Protein AF-A0A8H7TXA4-F1 (afdb_monomer)

pLDDT: mean 78.48, std 13.14, range [34.53, 91.31]

Sequence (111 aa):
MLNAMRLGQLSEDAAVKFRALSRPVIYEDGIEPTDLFPTRREVDNANASRLNRLPGPCHTYPATDTGGIDLAGMPLPTSKVEALLDRLIAPRTIALKVLYKHLVLLNARHA

Structure (mmCIF, N/CA/C/O backbone):
data_AF-A0A8H7TXA4-F1
#
_entry.id   AF-A0A8H7TXA4-F1
#
loop_
_atom_site.group_PDB
_atom_site.id
_atom_site.type_symbol
_atom_site.label_atom_id
_atom_site.label_alt_id
_atom_site.label_comp_id
_atom_site.label_asym_id
_atom_site.label_entity_id
_atom_site.label_seq_id
_atom_site.pdbx_PDB_ins_code
_atom_site.Cartn_x
_atom_site.Cartn_y
_atom_site.Cartn_z
_atom_site.occupancy
_atom_site.B_iso_or_equiv
_atom_site.auth_seq_id
_atom_site.auth_comp_id
_atom_site.auth_asym_id
_atom_site.auth_atom_id
_atom_site.pdbx_PDB_model_num
ATOM 1 N N . MET A 1 1 ? -8.693 18.722 16.541 1.00 77.50 1 MET A N 1
ATOM 2 C CA . MET A 1 1 ? -7.850 17.532 16.973 1.00 77.50 1 MET A CA 1
ATOM 3 C C . MET A 1 1 ? -6.731 17.266 15.960 1.00 77.50 1 MET A C 1
ATOM 5 O O . MET A 1 1 ? -5.585 17.048 16.359 1.00 77.50 1 MET A O 1
ATOM 9 N N . LEU A 1 2 ? -6.984 17.454 14.653 1.00 86.12 2 LEU A N 1
ATOM 10 C CA . LEU A 1 2 ? -5.973 17.129 13.618 1.00 86.12 2 LEU A CA 1
ATOM 11 C C . LEU A 1 2 ? -4.977 18.281 13.460 1.00 86.12 2 LEU A C 1
ATOM 13 O O . LEU A 1 2 ? -3.787 18.035 13.254 1.00 86.12 2 LEU A O 1
ATOM 17 N N . ASN A 1 3 ? -5.532 19.521 13.623 1.00 86.38 3 ASN A N 1
ATOM 18 C CA . ASN A 1 3 ? -4.593 20.662 13.557 1.00 86.38 3 ASN A CA 1
ATOM 19 C C . ASN A 1 3 ? -3.674 20.705 14.786 1.00 86.38 3 ASN A C 1
ATOM 21 O O . ASN A 1 3 ? -2.488 21.013 14.651 1.00 86.38 3 ASN A O 1
ATOM 25 N N . ALA A 1 4 ? -4.240 20.332 15.892 1.00 84.31 4 ALA A N 1
ATOM 26 C CA . ALA A 1 4 ? -3.424 20.272 17.126 1.00 84.31 4 ALA A CA 1
ATOM 27 C C . ALA A 1 4 ? -2.358 19.171 17.038 1.00 84.31 4 ALA A C 1
ATOM 29 O O . ALA A 1 4 ? -1.243 19.356 17.530 1.00 84.31 4 ALA A O 1
ATOM 30 N N . MET A 1 5 ? -2.629 18.025 16.453 1.00 85.50 5 MET A N 1
ATOM 31 C CA . MET A 1 5 ? -1.619 16.970 16.193 1.00 85.50 5 MET A CA 1
ATOM 32 C C . MET A 1 5 ? -0.547 17.458 15.217 1.00 85.50 5 MET A C 1
ATOM 34 O O . MET A 1 5 ? 0.634 17.161 15.409 1.00 85.50 5 MET A O 1
ATOM 38 N N . ARG A 1 6 ? -1.012 18.227 14.299 1.00 87.75 6 ARG A N 1
ATOM 39 C CA . ARG A 1 6 ? -0.017 18.740 13.328 1.00 87.75 6 ARG A CA 1
ATOM 40 C C . ARG A 1 6 ? 1.029 19.612 14.027 1.00 87.75 6 ARG A C 1
ATOM 42 O O . ARG A 1 6 ? 2.213 19.532 13.692 1.00 87.75 6 ARG A O 1
ATOM 49 N N . LEU A 1 7 ? 0.605 20.416 15.084 1.00 90.06 7 LEU A N 1
ATOM 50 C CA . LEU A 1 7 ? 1.504 21.391 15.743 1.00 90.06 7 LEU A C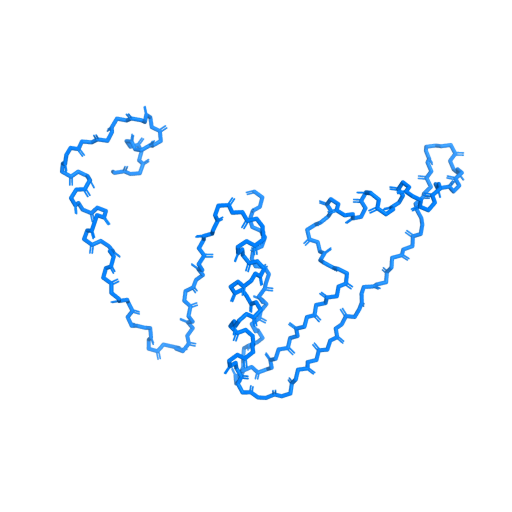A 1
ATOM 51 C C . LEU A 1 7 ? 2.132 20.771 16.990 1.00 90.06 7 LEU A C 1
ATOM 53 O O . LEU A 1 7 ? 2.920 21.427 17.674 1.00 90.06 7 LEU A O 1
ATOM 57 N N . GLY A 1 8 ? 1.763 19.451 17.248 1.00 86.94 8 GLY A N 1
ATOM 58 C CA . GLY A 1 8 ? 2.353 18.731 18.402 1.00 86.94 8 GLY A CA 1
ATOM 59 C C . GLY A 1 8 ? 1.700 19.142 19.723 1.00 86.94 8 GLY A C 1
ATOM 60 O O . GLY A 1 8 ? 2.316 18.981 20.779 1.00 86.94 8 GLY A O 1
ATOM 61 N N . GLN A 1 9 ? 0.591 19.797 19.692 1.00 89.00 9 GLN A N 1
ATOM 62 C CA . GLN A 1 9 ? -0.056 20.261 20.943 1.00 89.00 9 GLN A CA 1
ATOM 63 C C . GLN A 1 9 ? -1.315 19.435 21.225 1.00 89.00 9 GLN A C 1
ATOM 65 O O . GLN A 1 9 ? -2.435 19.944 21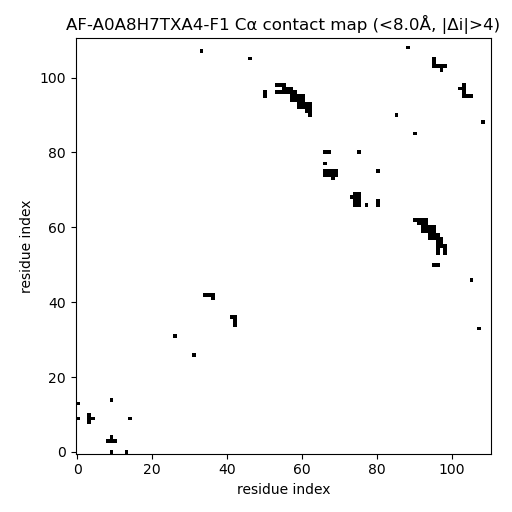.154 1.00 89.00 9 GLN A O 1
ATOM 70 N N . LEU A 1 10 ? -1.095 18.103 21.520 1.00 85.12 10 LEU A N 1
ATOM 71 C CA . LEU A 1 10 ? -2.300 17.264 21.716 1.00 85.12 10 LEU A CA 1
ATOM 72 C C . LEU A 1 10 ? -2.754 17.350 23.179 1.00 85.12 10 LEU A C 1
ATOM 74 O O . LEU A 1 10 ? -1.982 17.087 24.104 1.00 85.12 10 LEU A O 1
ATOM 78 N N . SER A 1 11 ? -4.037 17.867 23.313 1.00 88.12 11 SER A N 1
ATOM 79 C CA . SER A 1 11 ? -4.582 17.965 24.688 1.00 88.12 11 SER A CA 1
ATOM 80 C C . SER A 1 11 ? -5.079 16.598 25.182 1.00 88.12 11 SER A C 1
ATOM 82 O O . SER A 1 11 ? -5.174 15.639 24.414 1.00 88.12 11 SER A O 1
ATOM 84 N N . GLU A 1 12 ? -5.213 16.401 26.486 1.00 89.19 12 GLU A N 1
ATOM 85 C CA . GLU A 1 12 ? -5.726 15.141 27.072 1.00 89.19 12 GLU A CA 1
ATOM 86 C C . GLU A 1 12 ? -7.121 14.800 26.525 1.00 89.19 12 GLU A C 1
ATOM 88 O O . GLU A 1 12 ? -7.420 13.626 26.298 1.00 89.19 12 GLU A O 1
ATOM 93 N N . ASP A 1 13 ? -7.963 15.772 26.261 1.00 88.56 13 ASP A N 1
ATOM 94 C CA . ASP A 1 13 ? -9.308 15.533 25.676 1.00 88.56 13 ASP A CA 1
ATOM 95 C C . ASP A 1 13 ? -9.202 14.946 24.264 1.00 88.56 13 ASP A C 1
ATOM 97 O O . ASP A 1 13 ? -9.967 14.043 23.919 1.00 88.56 13 ASP A O 1
ATOM 101 N N . ALA A 1 14 ? -8.286 15.502 23.474 1.00 86.12 14 ALA A N 1
ATOM 102 C CA . ALA A 1 14 ? -8.083 14.978 22.104 1.00 86.12 14 ALA A CA 1
ATOM 103 C C . ALA A 1 14 ? -7.532 13.544 22.137 1.00 86.12 14 ALA A C 1
ATOM 105 O O . ALA A 1 14 ? -7.936 12.712 21.321 1.00 86.12 14 ALA A O 1
ATOM 106 N N . ALA A 1 15 ? -6.655 13.219 23.156 1.00 87.25 15 ALA A N 1
ATOM 107 C CA . ALA A 1 15 ? -6.143 11.833 23.281 1.00 87.25 15 ALA A CA 1
ATOM 108 C C . ALA A 1 15 ? -7.280 10.856 23.600 1.00 87.25 15 ALA A C 1
ATOM 110 O O . ALA A 1 15 ? -7.309 9.752 23.052 1.00 87.25 15 ALA A O 1
ATOM 111 N N . VAL A 1 16 ? -8.175 11.254 24.457 1.00 91.06 16 VAL A N 1
ATOM 112 C CA . VAL A 1 16 ? -9.311 10.373 24.814 1.00 91.06 16 VAL A CA 1
ATOM 113 C C . VAL A 1 16 ? -10.190 10.129 23.580 1.00 91.06 16 VAL A C 1
ATOM 115 O O . VAL A 1 16 ? -10.633 8.999 23.359 1.00 91.06 16 VAL A O 1
ATOM 118 N N . LYS A 1 17 ? -10.390 11.108 22.800 1.00 90.31 17 LYS A N 1
ATOM 119 C CA . LYS A 1 17 ? -11.235 10.951 21.594 1.00 90.31 17 LYS A CA 1
ATOM 120 C C . LYS A 1 17 ? -10.571 10.015 20.576 1.00 90.31 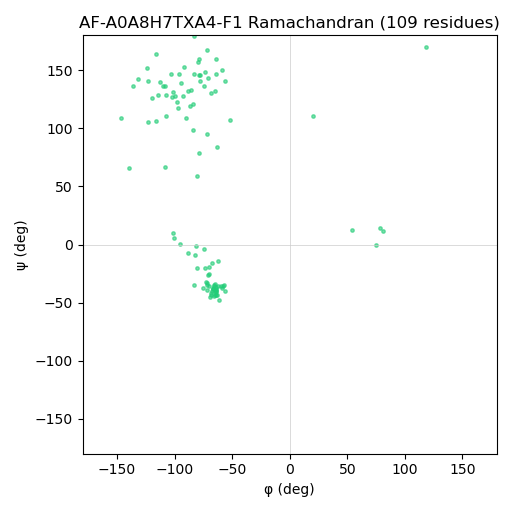17 LYS A C 1
ATOM 122 O O . LYS A 1 17 ? -11.259 9.204 19.953 1.00 90.31 17 LYS A O 1
ATOM 127 N N . PHE A 1 18 ? -9.219 10.052 20.379 1.00 87.69 18 PHE A N 1
ATOM 128 C CA . PHE A 1 18 ? -8.541 9.141 19.432 1.00 87.69 18 PHE A CA 1
ATOM 129 C C . PHE A 1 18 ? -8.624 7.694 19.927 1.00 87.69 18 PHE A C 1
ATOM 131 O O . PHE A 1 18 ? -8.799 6.780 19.118 1.00 87.69 18 PHE A O 1
ATOM 138 N N . ARG A 1 19 ? -8.508 7.589 21.217 1.00 89.50 19 ARG A N 1
ATOM 139 C CA . ARG A 1 19 ? -8.624 6.210 21.743 1.00 89.50 19 ARG A CA 1
ATOM 140 C C . ARG A 1 19 ? -10.027 5.644 21.501 1.00 89.50 19 ARG A C 1
ATOM 142 O O . ARG A 1 19 ? -10.167 4.445 21.247 1.00 89.50 19 ARG A O 1
ATOM 149 N N . ALA A 1 20 ? -11.006 6.496 21.565 1.00 91.31 20 ALA A N 1
ATOM 150 C CA . ALA A 1 20 ? -12.390 6.019 21.352 1.00 91.31 20 ALA A CA 1
ATOM 151 C C . ALA A 1 20 ? -12.602 5.562 19.903 1.00 91.31 20 ALA A C 1
ATOM 153 O O . ALA A 1 20 ? -13.536 4.804 19.629 1.00 91.31 20 ALA A O 1
ATOM 154 N N . LEU A 1 21 ? -11.674 5.938 18.897 1.00 90.06 21 LEU A N 1
ATOM 155 C CA . LEU A 1 21 ? -11.835 5.546 17.476 1.00 90.06 21 LEU A CA 1
ATOM 156 C C . LEU A 1 21 ? -11.331 4.121 17.240 1.00 90.06 21 LEU A C 1
ATOM 158 O O . LEU A 1 21 ? -11.433 3.608 16.123 1.00 90.06 21 LEU A O 1
ATOM 162 N N . SER A 1 22 ? -10.811 3.418 18.242 1.00 88.56 22 SER A N 1
ATOM 163 C CA . SER A 1 22 ? -10.339 2.024 18.084 1.00 88.56 22 SER A CA 1
ATOM 164 C C . SER A 1 22 ? -11.513 1.043 17.992 1.00 88.56 22 SER A C 1
ATOM 166 O O . SER A 1 22 ? -11.300 -0.155 17.793 1.00 88.56 22 SER A O 1
ATOM 168 N N . ARG A 1 23 ? -12.573 1.544 18.133 1.00 91.19 23 ARG A N 1
ATOM 169 C CA . ARG A 1 23 ? -13.750 0.665 18.015 1.00 91.19 23 ARG A CA 1
ATOM 170 C C . ARG A 1 23 ? -13.879 0.084 16.599 1.00 91.19 23 ARG A C 1
ATOM 172 O O . ARG A 1 23 ? -13.453 0.696 15.617 1.00 91.19 23 ARG A O 1
ATOM 179 N N . PRO A 1 24 ? -14.436 -1.246 16.480 1.00 83.94 24 PRO A N 1
ATOM 180 C CA . PRO A 1 24 ? -14.615 -1.847 15.150 1.00 83.94 24 PRO A CA 1
ATOM 181 C C . PRO A 1 24 ? -15.704 -1.124 14.339 1.00 83.94 24 PRO A C 1
ATOM 183 O O . PRO A 1 24 ? -16.740 -0.730 14.879 1.00 83.94 24 PRO A O 1
ATOM 186 N N . VAL A 1 25 ? -15.358 -0.756 13.061 1.00 82.69 25 VAL A N 1
ATOM 187 C CA . VAL A 1 25 ? -16.358 -0.098 12.185 1.00 82.69 25 VAL A CA 1
ATOM 188 C C . VAL A 1 25 ? -16.890 -1.139 11.190 1.00 82.69 25 VAL A C 1
ATOM 190 O O . VAL A 1 25 ? -16.133 -1.933 10.626 1.00 82.69 25 VAL A O 1
ATOM 193 N N . ILE A 1 26 ? -18.330 -1.229 11.169 1.00 80.94 26 ILE A N 1
ATOM 194 C CA . ILE A 1 26 ? -18.923 -2.213 10.233 1.00 80.94 26 ILE A CA 1
ATOM 195 C C . ILE A 1 26 ? -19.351 -1.473 8.955 1.00 80.94 26 ILE A C 1
ATOM 197 O O . ILE A 1 26 ? -20.066 -0.470 9.003 1.00 80.94 26 ILE A O 1
ATOM 201 N N . TYR A 1 27 ? -18.769 -1.990 7.883 1.00 77.50 27 TYR A N 1
ATOM 202 C CA . TYR A 1 27 ? -19.147 -1.375 6.589 1.00 77.50 27 TYR A CA 1
ATOM 203 C C . TYR A 1 27 ? -20.202 -2.247 5.898 1.00 77.50 27 TYR A C 1
ATOM 205 O O . TYR A 1 27 ? -20.067 -3.470 5.812 1.00 77.50 27 TYR A O 1
ATOM 213 N N . GLU A 1 28 ? -21.365 -1.659 5.463 1.00 79.69 28 GLU A N 1
ATOM 214 C CA . GLU A 1 28 ? -22.496 -2.442 4.898 1.00 79.69 28 GLU A CA 1
ATOM 215 C C . GLU A 1 28 ? -22.320 -2.625 3.387 1.00 79.69 28 GLU A C 1
ATOM 217 O O . GLU A 1 28 ? -23.032 -3.427 2.779 1.00 79.69 28 GLU A O 1
ATOM 222 N N . ASP A 1 29 ? -21.269 -1.913 2.839 1.00 74.81 29 ASP A N 1
ATOM 223 C CA . ASP A 1 29 ? -21.164 -1.935 1.360 1.00 74.81 29 ASP A CA 1
ATOM 224 C C . ASP A 1 29 ? -20.081 -2.920 0.905 1.00 74.81 29 ASP A C 1
ATOM 226 O O . ASP A 1 29 ? -19.816 -3.035 -0.294 1.00 74.81 29 ASP A O 1
ATOM 230 N N . GLY A 1 30 ? -19.600 -3.713 1.941 1.00 68.00 30 GLY A N 1
ATOM 231 C CA . GLY A 1 30 ? -18.657 -4.783 1.544 1.00 68.00 30 GLY A CA 1
ATOM 232 C C . GLY A 1 30 ? -17.267 -4.229 1.217 1.00 68.00 30 GLY A C 1
ATOM 233 O O . GLY A 1 30 ? -16.403 -4.984 0.764 1.00 68.00 30 GLY A O 1
ATOM 234 N N . ILE A 1 31 ? -17.129 -2.846 1.327 1.00 69.75 31 ILE A N 1
ATOM 235 C CA . ILE A 1 31 ? -15.810 -2.237 1.061 1.00 69.75 31 ILE A CA 1
ATOM 236 C C . ILE A 1 31 ? -15.107 -2.034 2.412 1.00 69.75 31 ILE A C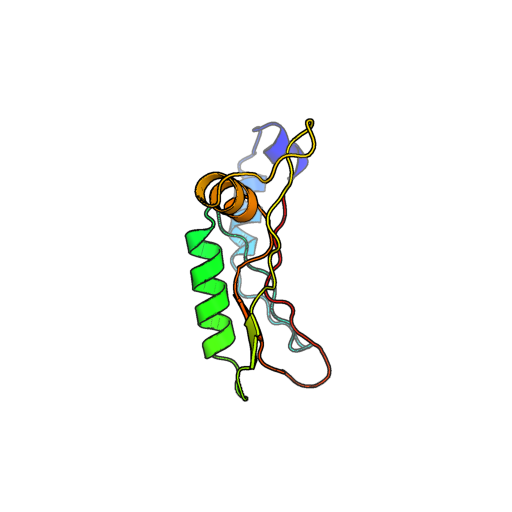 1
ATOM 238 O O . ILE A 1 31 ? -15.603 -1.330 3.294 1.00 69.75 31 ILE A O 1
ATOM 242 N N . GLU A 1 32 ? -13.997 -2.776 2.435 1.00 71.00 32 GLU A N 1
ATOM 243 C CA . GLU A 1 32 ? -13.233 -2.683 3.700 1.00 71.00 32 GLU A CA 1
ATOM 244 C C . GLU A 1 32 ? -12.326 -1.442 3.685 1.00 71.00 32 GLU A C 1
ATOM 246 O O . GLU A 1 32 ? -11.957 -0.936 2.624 1.00 71.00 32 GLU A O 1
ATOM 251 N N . PRO A 1 33 ? -12.128 -0.835 4.832 1.00 74.62 33 PRO A N 1
ATOM 252 C CA . PRO A 1 33 ? -11.282 0.367 4.929 1.00 74.62 33 PRO A CA 1
ATOM 253 C C . PRO A 1 33 ? -9.819 0.063 4.573 1.00 74.62 33 PRO A C 1
ATOM 255 O O . PRO A 1 33 ? -9.401 -1.098 4.549 1.00 74.62 33 PRO A O 1
ATOM 258 N N . THR A 1 34 ? -9.166 1.160 4.240 1.00 78.38 34 THR A N 1
ATOM 259 C CA . THR A 1 34 ? -7.710 1.034 4.000 1.00 78.38 34 THR A CA 1
ATOM 260 C C . THR A 1 34 ? -6.953 1.165 5.334 1.00 78.38 34 THR A C 1
ATOM 262 O O . THR A 1 34 ? -7.243 2.041 6.151 1.00 78.38 34 THR A O 1
ATOM 265 N N . ASP A 1 35 ? -6.062 0.208 5.429 1.00 79.81 35 ASP A N 1
ATOM 266 C CA . ASP A 1 35 ? -5.230 0.269 6.653 1.00 79.81 35 ASP A CA 1
ATOM 267 C C . ASP A 1 35 ? -3.927 1.024 6.352 1.00 79.81 35 ASP A C 1
ATOM 269 O O . ASP A 1 35 ? -3.360 0.914 5.263 1.00 79.81 35 ASP A O 1
ATOM 273 N N . LEU A 1 36 ? -3.602 1.844 7.378 1.00 81.81 36 LEU A N 1
ATOM 274 C CA . LEU A 1 36 ? -2.353 2.621 7.178 1.00 81.81 36 LEU A CA 1
ATOM 275 C C . LEU A 1 36 ? -1.254 2.062 8.087 1.00 81.81 36 LEU A C 1
ATOM 277 O O . LEU A 1 36 ? -1.486 1.763 9.260 1.00 81.81 36 LEU A O 1
ATOM 281 N N . PHE A 1 37 ? -0.040 1.761 7.435 1.00 83.44 37 PHE A N 1
ATOM 282 C CA . PHE A 1 37 ? 1.096 1.193 8.189 1.00 83.44 37 PHE A CA 1
ATOM 283 C C . PHE A 1 37 ? 2.319 2.096 8.007 1.00 83.44 37 PHE A C 1
ATOM 285 O O . PHE A 1 37 ? 2.411 2.855 7.040 1.00 83.44 37 PHE A O 1
ATOM 292 N N . PRO A 1 38 ? 3.193 2.035 9.095 1.00 83.81 38 PRO A N 1
ATOM 293 C CA . PRO A 1 38 ? 4.348 2.952 9.089 1.00 83.81 38 PRO A CA 1
ATOM 294 C C . PRO A 1 38 ? 5.406 2.526 8.062 1.00 83.81 38 PRO A C 1
ATOM 296 O O . PRO A 1 38 ? 6.173 3.372 7.595 1.00 83.81 38 PRO A O 1
ATOM 299 N N . THR A 1 39 ? 5.493 1.034 7.851 1.00 85.25 39 THR A N 1
ATOM 300 C CA . THR A 1 39 ? 6.524 0.609 6.876 1.00 85.25 39 THR A CA 1
ATOM 301 C C . THR A 1 39 ? 5.859 -0.062 5.667 1.00 85.25 39 THR A C 1
ATOM 303 O O . THR A 1 39 ? 4.723 -0.534 5.744 1.00 85.25 39 THR A O 1
ATOM 306 N N . ARG A 1 40 ? 6.806 -0.103 4.669 1.00 76.69 40 ARG A N 1
ATOM 307 C CA . ARG A 1 40 ? 6.348 -0.746 3.412 1.00 76.69 40 ARG A CA 1
ATOM 308 C C . ARG A 1 40 ? 6.122 -2.249 3.622 1.00 76.69 40 ARG A C 1
ATOM 310 O O . ARG A 1 40 ? 5.180 -2.811 3.058 1.00 76.69 40 ARG A O 1
ATOM 317 N N . ARG A 1 41 ? 7.017 -2.755 4.302 1.00 83.44 41 ARG A N 1
ATOM 318 C CA . ARG A 1 41 ? 6.925 -4.213 4.544 1.00 83.44 41 ARG A CA 1
ATOM 319 C C . ARG A 1 41 ? 5.609 -4.577 5.242 1.00 83.44 41 ARG A C 1
ATOM 321 O O . ARG A 1 41 ? 4.987 -5.581 4.888 1.00 83.44 41 ARG A O 1
ATOM 328 N N . GLU A 1 42 ? 5.146 -3.646 6.160 1.00 83.94 42 GLU A N 1
ATOM 329 C CA . GLU A 1 42 ? 3.880 -3.948 6.876 1.00 83.94 42 GLU A CA 1
ATOM 330 C C . GLU A 1 42 ? 2.671 -3.824 5.942 1.00 83.94 42 GLU A C 1
ATOM 332 O O . GLU A 1 42 ? 1.744 -4.632 6.030 1.00 83.94 42 GLU A O 1
ATOM 337 N N . VAL A 1 43 ? 2.773 -2.866 5.039 1.00 83.50 43 VAL A N 1
ATOM 338 C CA . VAL A 1 43 ? 1.645 -2.698 4.092 1.00 83.50 43 VAL A CA 1
ATOM 339 C C . VAL A 1 43 ? 1.588 -3.905 3.149 1.00 83.50 43 VAL A C 1
ATOM 341 O O . VAL A 1 43 ? 0.508 -4.457 2.927 1.00 83.50 43 VAL A O 1
ATOM 344 N N . ASP A 1 44 ? 2.781 -4.336 2.658 1.00 82.50 44 ASP A N 1
ATOM 345 C CA . ASP A 1 44 ? 2.796 -5.475 1.717 1.00 82.50 44 ASP A CA 1
ATOM 346 C C . ASP A 1 44 ? 2.281 -6.754 2.391 1.00 82.50 44 ASP A C 1
ATOM 348 O O . ASP A 1 44 ? 1.536 -7.514 1.769 1.00 82.50 44 ASP A O 1
ATOM 352 N N . ASN A 1 45 ? 2.673 -6.948 3.599 1.00 85.12 45 ASN A N 1
ATOM 353 C CA . ASN A 1 45 ? 2.203 -8.158 4.311 1.00 85.12 45 ASN A CA 1
ATOM 354 C C . ASN A 1 45 ? 0.688 -8.111 4.548 1.00 85.12 45 ASN A C 1
ATOM 356 O O . ASN A 1 45 ? 0.013 -9.127 4.375 1.00 85.12 45 ASN A O 1
ATOM 360 N N . ALA A 1 46 ? 0.218 -6.973 4.961 1.00 84.25 46 ALA A N 1
ATOM 361 C CA . ALA A 1 46 ? -1.236 -6.857 5.213 1.00 84.25 46 ALA A CA 1
ATOM 362 C C . ALA A 1 46 ? -2.042 -7.031 3.917 1.00 84.25 46 ALA A C 1
ATOM 364 O O . ALA A 1 46 ? -3.070 -7.712 3.923 1.00 84.25 46 ALA A O 1
ATOM 365 N N . ASN A 1 47 ? -1.564 -6.382 2.838 1.00 81.94 47 ASN A N 1
ATOM 366 C CA . ASN A 1 47 ? -2.267 -6.537 1.550 1.00 81.94 47 ASN A CA 1
ATOM 367 C C . ASN A 1 47 ? -2.241 -7.986 1.046 1.00 81.94 47 ASN A C 1
ATOM 369 O O . ASN A 1 47 ? -3.248 -8.472 0.529 1.00 81.94 47 ASN A O 1
ATOM 373 N N . ALA A 1 48 ? -1.047 -8.628 1.168 1.00 82.88 48 ALA A N 1
ATOM 374 C CA . ALA A 1 48 ? -0.961 -10.041 0.732 1.00 82.88 48 ALA A CA 1
ATOM 375 C C . ALA A 1 48 ? -1.914 -10.929 1.548 1.00 82.88 48 ALA A C 1
ATOM 377 O O . ALA A 1 48 ? -2.558 -11.816 0.984 1.00 82.88 48 ALA A O 1
ATOM 378 N N . SER A 1 49 ? -1.861 -10.744 2.855 1.00 85.00 49 SER A N 1
AT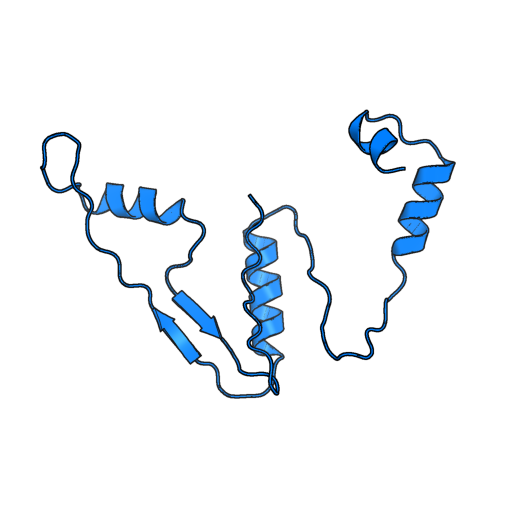OM 379 C CA . SER A 1 49 ? -2.777 -11.526 3.710 1.00 85.00 49 SER A CA 1
ATOM 380 C C . SER A 1 49 ? -4.242 -11.315 3.309 1.00 85.00 49 SER A C 1
ATOM 382 O O . SER A 1 49 ? -5.001 -12.284 3.236 1.00 85.00 49 SER A O 1
ATOM 384 N N . ARG A 1 50 ? -4.595 -10.049 2.973 1.00 81.00 50 ARG A N 1
ATOM 385 C CA . ARG A 1 50 ? -5.995 -9.764 2.574 1.00 81.00 50 ARG A CA 1
ATOM 386 C C . ARG A 1 50 ? -6.323 -10.398 1.219 1.00 81.00 50 ARG A C 1
ATOM 388 O O . ARG A 1 50 ? -7.419 -10.935 1.045 1.00 81.00 50 ARG A O 1
ATOM 395 N N . LEU A 1 51 ? -5.411 -10.234 0.314 1.00 81.19 51 LEU A N 1
ATOM 396 C CA . LEU A 1 51 ? -5.654 -10.819 -1.015 1.00 81.19 51 LEU A CA 1
ATOM 397 C C . LEU A 1 51 ? -5.860 -12.339 -0.897 1.00 81.19 51 LEU A C 1
ATOM 399 O O . LEU A 1 51 ? -6.725 -12.896 -1.577 1.00 81.19 51 LEU A O 1
ATOM 403 N N . ASN A 1 52 ? -5.088 -13.008 0.030 1.00 82.94 52 ASN A N 1
ATOM 404 C CA . ASN A 1 52 ? -5.195 -14.478 0.187 1.00 82.94 52 ASN A CA 1
ATOM 405 C C . ASN A 1 52 ? -6.539 -14.868 0.810 1.00 82.94 52 ASN A C 1
ATOM 407 O O . ASN A 1 52 ? -7.014 -15.983 0.585 1.00 82.94 52 ASN A O 1
ATOM 411 N N . ARG A 1 53 ? -7.092 -13.972 1.520 1.00 82.25 53 ARG A N 1
ATOM 412 C CA . ARG A 1 53 ? -8.375 -14.313 2.179 1.00 82.25 53 ARG A CA 1
ATOM 413 C C . ARG A 1 53 ? -9.543 -14.194 1.199 1.00 82.25 53 ARG A C 1
ATOM 415 O O . ARG A 1 53 ? -10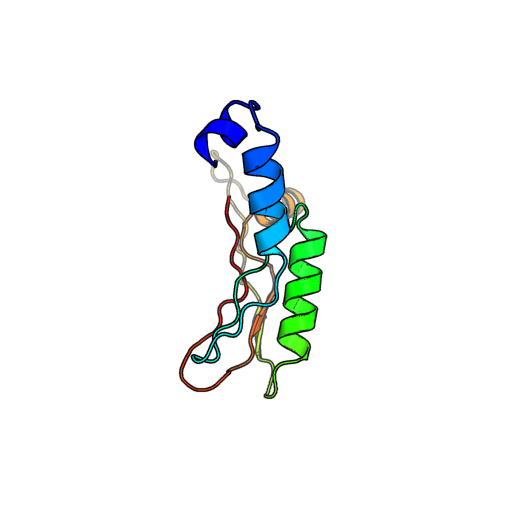.605 -14.772 1.440 1.00 82.25 53 ARG A O 1
ATOM 422 N N . LEU A 1 54 ? -9.315 -13.447 0.134 1.00 79.94 54 LEU A N 1
ATOM 423 C CA . LEU A 1 54 ? -10.439 -13.276 -0.812 1.00 79.94 54 LEU A CA 1
ATOM 424 C C . LEU A 1 54 ? -10.662 -14.555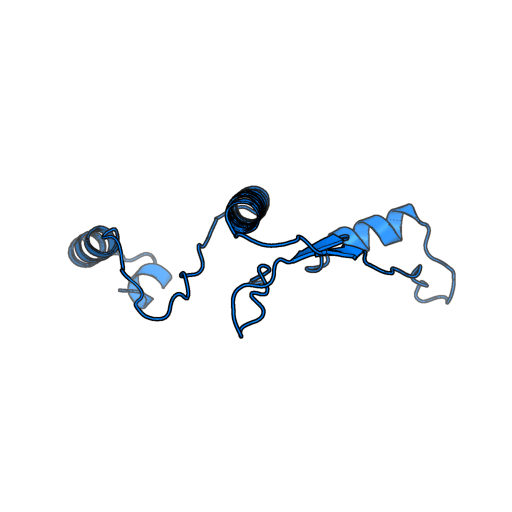 -1.627 1.00 79.94 54 LEU A C 1
ATOM 426 O O . LEU A 1 54 ? -9.714 -15.269 -1.965 1.00 79.94 54 LEU A O 1
ATOM 430 N N . PRO A 1 55 ? -11.905 -14.893 -1.760 1.00 79.25 55 PRO A N 1
ATOM 431 C CA . PRO A 1 55 ? -12.230 -16.071 -2.586 1.00 79.25 55 PRO A CA 1
ATOM 432 C C . PRO A 1 55 ? -12.056 -15.779 -4.084 1.00 79.25 55 PRO A C 1
ATOM 434 O O . PRO A 1 55 ? -11.978 -14.620 -4.499 1.00 79.25 55 PRO A O 1
ATOM 437 N N . GLY A 1 56 ? -11.692 -16.755 -4.895 1.00 81.25 56 GLY A N 1
ATOM 438 C CA . GLY A 1 56 ? -11.602 -16.540 -6.356 1.00 81.25 56 GLY A CA 1
ATOM 439 C C . GLY A 1 56 ? -10.167 -16.768 -6.856 1.00 81.25 56 GLY A C 1
ATOM 440 O O . GLY A 1 56 ? -9.231 -16.918 -6.069 1.00 81.25 56 GLY A O 1
ATOM 441 N N . PRO A 1 57 ? -10.123 -16.792 -8.181 1.00 81.75 57 PRO A N 1
ATOM 442 C CA . PRO A 1 57 ? -8.793 -17.060 -8.754 1.00 81.75 57 PRO A CA 1
ATOM 443 C C . PRO A 1 57 ? -7.896 -15.810 -8.713 1.00 81.75 57 PRO A C 1
ATOM 445 O O . PRO A 1 57 ? -8.379 -14.679 -8.812 1.00 81.75 57 PRO A O 1
ATOM 448 N N . CYS A 1 58 ? -6.645 -16.098 -8.405 1.00 84.38 58 CYS A N 1
ATOM 449 C CA . CYS A 1 58 ? -5.645 -15.005 -8.386 1.00 84.38 58 CYS A CA 1
ATOM 450 C C . CYS A 1 58 ? -5.030 -14.829 -9.774 1.00 84.38 58 CYS A C 1
ATOM 452 O O . CYS A 1 58 ? -4.667 -15.800 -10.440 1.00 84.38 58 CYS A O 1
ATOM 454 N N . HIS A 1 59 ? -5.021 -13.558 -10.150 1.00 85.31 59 HIS A N 1
ATOM 455 C CA . HIS A 1 59 ? -4.411 -13.240 -11.456 1.00 85.31 59 HIS A CA 1
ATOM 456 C C . HIS A 1 59 ? -3.160 -12.382 -11.226 1.00 85.31 59 HIS A C 1
ATOM 458 O O . HIS A 1 59 ? -3.209 -11.344 -10.562 1.00 85.31 59 HIS A O 1
ATOM 464 N N . THR A 1 60 ? -2.089 -12.877 -11.861 1.00 85.69 60 THR A N 1
ATOM 465 C CA . THR A 1 60 ? -0.814 -12.156 -11.649 1.00 85.69 60 THR A CA 1
ATOM 466 C C . THR A 1 60 ? -0.433 -11.406 -12.934 1.00 85.69 60 THR A C 1
ATOM 468 O O . THR A 1 60 ? -0.570 -11.928 -14.043 1.00 85.69 60 THR A O 1
ATOM 471 N N . TYR A 1 61 ? -0.001 -10.168 -12.676 1.00 83.88 61 TYR A N 1
ATOM 472 C CA . TYR A 1 61 ? 0.350 -9.305 -13.824 1.00 83.88 61 TYR A CA 1
ATOM 473 C C . TYR A 1 61 ? 1.802 -8.835 -13.659 1.00 83.88 61 TYR A C 1
ATOM 475 O O . TYR A 1 61 ? 2.108 -7.984 -12.821 1.00 83.88 61 TYR A O 1
ATOM 483 N N . PRO A 1 62 ? 2.683 -9.443 -14.468 1.00 84.50 62 PRO A N 1
ATOM 484 C CA . PRO A 1 62 ? 4.093 -9.037 -14.371 1.00 84.50 62 PRO A CA 1
ATOM 485 C C . PRO A 1 62 ? 4.354 -7.705 -15.094 1.00 84.50 62 PRO A C 1
ATOM 487 O O . PRO A 1 62 ? 3.711 -7.394 -16.099 1.00 84.50 62 PRO A O 1
ATOM 490 N N . ALA A 1 63 ? 5.268 -6.944 -14.521 1.00 82.94 63 ALA A N 1
ATOM 491 C CA . ALA A 1 63 ? 5.588 -5.637 -15.137 1.00 82.94 63 ALA A CA 1
ATOM 492 C C . ALA A 1 63 ? 6.519 -5.856 -16.339 1.00 82.94 63 ALA A C 1
ATOM 494 O O . ALA A 1 63 ? 7.246 -6.849 -16.413 1.00 82.94 63 ALA A O 1
ATOM 495 N N . THR A 1 64 ? 6.311 -4.982 -17.341 1.00 84.06 64 THR A N 1
ATOM 496 C CA . THR A 1 64 ? 7.274 -4.937 -18.465 1.00 84.06 64 THR A CA 1
ATOM 497 C C . THR A 1 64 ? 8.119 -3.659 -18.359 1.00 84.06 64 THR A C 1
ATOM 499 O O . THR A 1 64 ? 7.598 -2.542 -18.391 1.00 84.06 64 THR A O 1
ATOM 502 N N . ASP A 1 65 ? 9.513 -3.960 -18.005 1.00 81.81 65 ASP A N 1
ATOM 503 C CA . ASP A 1 65 ? 10.380 -2.769 -17.822 1.00 81.81 65 ASP A CA 1
ATOM 504 C C . ASP A 1 65 ? 11.394 -2.684 -18.970 1.00 81.81 65 ASP A C 1
ATOM 506 O O . ASP A 1 65 ? 11.861 -3.701 -19.488 1.00 81.81 65 ASP A O 1
ATOM 510 N N . THR A 1 66 ? 11.603 -1.492 -19.520 1.00 79.56 66 THR A N 1
ATOM 511 C CA . THR A 1 66 ? 12.638 -1.317 -20.567 1.00 79.56 66 THR A CA 1
ATOM 512 C C . THR A 1 66 ? 13.770 -0.439 -20.017 1.00 79.56 66 THR A C 1
ATOM 514 O O . THR A 1 66 ? 13.569 0.370 -19.109 1.00 79.56 66 THR A O 1
ATOM 517 N N . GLY A 1 67 ? 15.001 -0.865 -20.383 1.00 77.31 67 GLY A N 1
ATOM 518 C CA . GLY A 1 67 ? 16.216 -0.166 -19.914 1.00 77.31 67 GLY A CA 1
ATOM 519 C C . GLY A 1 67 ? 16.200 1.325 -20.282 1.00 77.31 67 GLY A C 1
ATOM 520 O O . GLY A 1 67 ? 15.518 1.741 -21.221 1.00 77.31 67 GLY A O 1
ATOM 521 N N . GLY A 1 68 ? 16.709 2.115 -19.267 1.00 80.25 68 GLY A N 1
ATOM 522 C CA . GLY A 1 68 ? 16.713 3.583 -19.467 1.00 80.25 68 GLY A CA 1
ATOM 523 C C . GLY A 1 68 ? 18.027 4.069 -20.096 1.00 80.25 68 GLY A C 1
ATOM 524 O O . GLY A 1 68 ? 18.954 3.292 -20.334 1.00 80.25 68 GLY A O 1
ATOM 525 N N . ILE A 1 69 ? 17.874 5.220 -20.819 1.00 86.25 69 ILE A N 1
ATOM 526 C CA . ILE A 1 69 ? 19.080 5.828 -21.438 1.00 86.25 69 ILE A CA 1
ATOM 527 C C . ILE A 1 69 ? 19.504 7.034 -20.586 1.00 86.25 69 ILE A C 1
A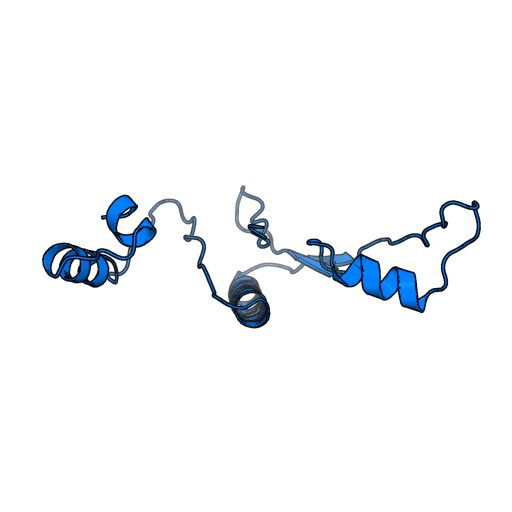TOM 529 O O . ILE A 1 69 ? 18.703 7.601 -19.838 1.00 86.25 69 ILE A O 1
ATOM 533 N N . ASP A 1 70 ? 20.793 7.251 -20.546 1.00 84.25 70 ASP A N 1
ATOM 534 C CA . ASP A 1 70 ? 21.237 8.455 -19.812 1.00 84.25 70 ASP A CA 1
ATOM 535 C C . ASP A 1 70 ? 21.155 9.702 -20.698 1.00 84.25 70 ASP A C 1
ATOM 537 O O . ASP A 1 70 ? 20.612 9.658 -21.804 1.00 84.25 70 ASP A O 1
ATOM 541 N N . LEU A 1 71 ? 21.537 10.867 -20.116 1.00 82.75 71 LEU A N 1
ATOM 542 C CA . LEU A 1 71 ? 21.387 12.168 -20.810 1.00 82.75 71 LEU A CA 1
ATOM 543 C C . LEU A 1 71 ? 22.226 12.205 -22.088 1.00 82.75 71 LEU A C 1
ATOM 545 O O . LEU A 1 71 ? 21.925 12.982 -22.996 1.00 82.75 71 LEU A O 1
ATOM 549 N N . ALA A 1 72 ? 23.078 11.304 -22.202 1.00 87.12 72 ALA A N 1
ATOM 550 C CA . ALA A 1 72 ? 23.971 11.251 -23.384 1.00 87.12 72 ALA A CA 1
ATOM 551 C C . ALA A 1 72 ? 23.476 10.218 -24.400 1.00 87.12 72 ALA A C 1
ATOM 553 O O . ALA A 1 72 ? 24.128 9.996 -25.423 1.00 87.12 72 ALA A O 1
ATOM 554 N N . GLY A 1 73 ? 22.285 9.647 -24.111 1.00 84.44 73 GLY A N 1
ATOM 555 C CA . GLY A 1 73 ? 21.674 8.726 -25.093 1.00 84.44 73 GLY A CA 1
ATOM 556 C C . GLY A 1 73 ? 22.276 7.318 -25.018 1.00 84.44 73 GLY A C 1
ATOM 557 O O . GLY A 1 73 ? 22.054 6.516 -25.927 1.00 84.44 73 GLY A O 1
ATOM 558 N N . MET A 1 74 ? 23.071 7.030 -23.954 1.00 86.69 74 MET A N 1
ATOM 559 C CA . MET A 1 74 ? 23.652 5.681 -23.800 1.00 86.69 74 MET A CA 1
ATOM 560 C C . MET A 1 74 ? 22.798 4.819 -22.859 1.00 86.69 74 MET A C 1
ATOM 562 O O . MET A 1 74 ? 22.204 5.318 -21.901 1.00 86.69 74 MET A O 1
ATOM 566 N N . PRO A 1 75 ? 22.774 3.498 -23.167 1.00 86.38 75 PRO A N 1
ATOM 567 C CA . PRO A 1 75 ? 21.986 2.604 -22.305 1.00 86.38 75 PRO A CA 1
ATOM 568 C C . PRO A 1 75 ? 22.562 2.540 -20.877 1.00 86.38 75 PRO A C 1
ATOM 570 O O . PRO A 1 75 ? 23.780 2.523 -20.685 1.00 86.38 75 PRO A O 1
ATOM 573 N N . LEU A 1 76 ? 21.657 2.692 -19.943 1.00 85.88 76 LEU A N 1
ATOM 574 C CA . LEU A 1 76 ? 22.063 2.572 -18.524 1.00 85.88 76 LEU A CA 1
ATOM 575 C C . LEU A 1 76 ? 22.394 1.113 -18.179 1.00 85.88 76 LEU A C 1
ATOM 577 O O . LEU A 1 76 ? 21.820 0.179 -18.744 1.00 85.88 76 LEU A O 1
ATOM 581 N N . PRO A 1 77 ? 23.388 0.926 -17.345 1.00 87.06 77 PRO A N 1
ATOM 582 C CA . PRO A 1 77 ? 23.647 -0.442 -16.869 1.00 87.06 77 PRO A CA 1
ATOM 583 C C . PRO A 1 77 ? 22.425 -1.033 -16.144 1.00 87.06 77 PRO A C 1
ATOM 585 O O . PRO A 1 77 ? 21.612 -0.302 -15.573 1.00 87.06 77 PRO A O 1
ATOM 588 N N . THR A 1 78 ? 22.321 -2.359 -16.250 1.00 83.94 78 THR A N 1
ATOM 589 C CA . THR A 1 78 ? 21.144 -3.077 -15.708 1.00 83.94 78 THR A CA 1
ATOM 590 C C . THR A 1 78 ? 21.027 -2.834 -14.193 1.00 83.94 78 THR A C 1
ATOM 592 O O . THR A 1 78 ? 19.914 -2.714 -13.676 1.00 83.94 78 THR A O 1
ATOM 595 N N . SER A 1 79 ? 22.107 -2.742 -13.515 1.00 84.62 79 SER A N 1
ATOM 596 C CA . SER A 1 79 ? 22.062 -2.548 -12.048 1.00 84.62 79 SER A CA 1
ATOM 597 C C . SER A 1 79 ? 21.460 -1.184 -11.685 1.00 84.62 79 SER A C 1
ATOM 599 O O . SER A 1 79 ? 20.696 -1.090 -10.723 1.00 84.62 79 SER A O 1
ATOM 601 N N . LYS A 1 80 ? 21.715 -0.191 -12.437 1.00 84.25 80 LYS A N 1
ATOM 602 C CA . LYS A 1 80 ? 21.170 1.160 -12.171 1.00 84.25 80 LYS A CA 1
ATOM 603 C C . LYS A 1 80 ? 19.687 1.247 -12.554 1.00 84.25 80 LYS A C 1
ATOM 605 O O . LYS A 1 80 ? 18.908 1.881 -11.839 1.00 84.25 80 LYS A O 1
ATOM 610 N N . VAL A 1 81 ? 19.355 0.626 -13.553 1.00 84.25 81 VAL A N 1
ATOM 611 C CA . VAL A 1 81 ? 17.931 0.609 -13.965 1.00 84.25 81 VAL A CA 1
ATOM 612 C C . VAL A 1 81 ? 17.093 -0.092 -12.888 1.00 84.25 81 VAL A C 1
ATOM 614 O O . VAL A 1 81 ? 16.018 0.397 -12.534 1.00 84.25 81 VAL A O 1
ATOM 617 N N . GLU A 1 82 ? 17.724 -1.201 -12.349 1.00 83.19 82 GLU A N 1
ATOM 618 C CA . GLU A 1 82 ? 16.967 -1.935 -11.309 1.00 83.19 82 GLU A CA 1
ATOM 619 C C . GLU A 1 82 ? 16.816 -1.079 -10.048 1.00 83.19 82 GLU A C 1
ATOM 621 O O . GLU A 1 82 ? 15.758 -1.103 -9.416 1.00 83.19 82 GLU A O 1
ATOM 626 N N . ALA A 1 83 ? 17.853 -0.393 -9.706 1.00 84.06 83 ALA A N 1
ATOM 627 C CA . ALA A 1 83 ? 17.779 0.484 -8.519 1.00 84.06 83 ALA A CA 1
ATOM 628 C C . ALA A 1 83 ? 16.751 1.607 -8.720 1.00 84.06 83 ALA A C 1
ATOM 630 O O . ALA A 1 83 ? 16.013 1.934 -7.788 1.00 84.06 83 ALA A O 1
ATOM 631 N N . LEU A 1 84 ? 16.697 2.100 -9.873 1.00 82.88 84 LEU A N 1
ATOM 632 C CA . LEU A 1 84 ? 15.725 3.181 -10.148 1.00 82.88 84 LEU A CA 1
ATOM 633 C C . LEU A 1 84 ? 14.290 2.648 -10.173 1.00 82.88 84 LEU A C 1
ATOM 635 O O . LEU A 1 84 ? 13.383 3.315 -9.671 1.00 82.88 84 LEU A O 1
ATOM 639 N N . LEU A 1 85 ? 14.197 1.499 -10.735 1.00 82.75 85 LEU A N 1
ATOM 640 C CA . LEU A 1 85 ? 12.834 0.943 -10.827 1.00 82.75 85 LEU A CA 1
ATOM 641 C C . LEU A 1 85 ? 12.339 0.526 -9.438 1.00 82.75 85 LEU A C 1
ATOM 643 O O . LEU A 1 85 ? 11.134 0.559 -9.180 1.00 82.75 85 LEU A O 1
ATOM 647 N N . ASP A 1 86 ? 13.312 0.201 -8.559 1.00 80.44 86 ASP A N 1
ATOM 648 C CA . ASP A 1 86 ? 12.892 -0.190 -7.198 1.00 80.44 86 ASP A CA 1
ATOM 649 C C . ASP A 1 86 ? 12.349 1.019 -6.429 1.00 80.44 86 ASP A C 1
ATOM 651 O O . ASP A 1 86 ? 11.577 0.848 -5.483 1.00 80.44 86 ASP A O 1
ATOM 655 N N . ARG A 1 87 ? 12.674 2.148 -6.864 1.00 79.19 87 ARG A N 1
ATOM 656 C CA . ARG A 1 87 ? 12.161 3.355 -6.176 1.00 79.19 87 ARG A CA 1
ATOM 657 C C . ARG A 1 87 ? 10.747 3.700 -6.648 1.00 79.19 87 ARG A C 1
ATOM 659 O O . ARG A 1 87 ? 10.088 4.550 -6.047 1.00 79.19 87 ARG A O 1
ATOM 666 N N . LEU A 1 88 ? 10.314 3.019 -7.665 1.00 77.12 88 LEU A N 1
ATOM 667 C CA . LEU A 1 88 ? 8.967 3.341 -8.181 1.00 77.12 88 LEU A CA 1
ATOM 668 C C . LEU A 1 88 ? 7.881 2.684 -7.321 1.00 77.12 88 LEU A C 1
ATOM 670 O O . LEU A 1 88 ? 8.149 1.744 -6.568 1.00 77.12 88 LEU A O 1
ATOM 674 N N . ILE A 1 89 ? 6.737 3.326 -7.440 1.00 71.94 89 ILE A N 1
ATOM 675 C CA . ILE A 1 89 ? 5.586 2.928 -6.605 1.00 71.94 89 ILE A CA 1
ATOM 676 C C . ILE A 1 89 ? 5.013 1.595 -7.129 1.00 71.94 89 ILE A C 1
ATOM 678 O O . ILE A 1 89 ? 4.548 0.772 -6.338 1.00 71.94 89 ILE A O 1
ATOM 682 N N . ALA A 1 90 ? 5.326 1.276 -8.374 1.00 75.69 90 ALA A N 1
ATOM 683 C CA . ALA A 1 90 ? 4.711 0.065 -8.950 1.00 75.69 90 ALA A CA 1
ATOM 684 C C . ALA A 1 90 ? 5.635 -1.145 -8.735 1.00 75.69 90 ALA A C 1
ATOM 686 O O . ALA A 1 90 ? 6.830 -1.101 -9.037 1.00 75.69 90 ALA A O 1
ATOM 687 N N . PRO A 1 91 ? 4.969 -2.175 -8.146 1.00 75.75 91 PRO A N 1
ATOM 688 C CA . PRO A 1 91 ? 5.744 -3.411 -7.933 1.00 75.75 91 PRO A CA 1
ATOM 689 C C . PRO A 1 91 ? 6.016 -4.146 -9.253 1.00 75.75 91 PRO A C 1
ATOM 691 O O . PRO A 1 91 ? 5.418 -3.835 -10.286 1.00 75.75 91 PRO A O 1
ATOM 694 N N . ARG A 1 92 ? 6.885 -5.091 -9.193 1.00 78.81 92 ARG A N 1
ATOM 695 C CA . ARG A 1 92 ? 7.254 -5.866 -10.400 1.00 78.81 92 ARG A CA 1
ATOM 696 C C . ARG A 1 92 ? 6.114 -6.810 -10.808 1.00 78.81 92 ARG A C 1
ATOM 698 O O . ARG A 1 92 ? 5.933 -7.076 -11.998 1.00 78.81 92 ARG A O 1
ATOM 705 N N . THR A 1 93 ? 5.485 -7.226 -9.763 1.00 81.75 93 THR A N 1
ATOM 706 C CA . THR A 1 93 ? 4.327 -8.093 -10.074 1.00 81.75 93 THR A CA 1
ATOM 707 C C . THR A 1 93 ? 3.139 -7.689 -9.193 1.00 81.75 93 THR A C 1
ATOM 709 O O . THR A 1 93 ? 3.301 -7.344 -8.020 1.00 81.75 93 THR A O 1
ATOM 712 N N . ILE A 1 94 ? 1.994 -7.647 -9.881 1.00 84.38 94 ILE A N 1
ATOM 713 C CA . ILE A 1 94 ? 0.784 -7.326 -9.095 1.00 84.38 94 ILE A CA 1
ATOM 714 C C . ILE A 1 94 ? -0.199 -8.499 -9.206 1.00 84.38 94 ILE A C 1
ATOM 716 O O . ILE A 1 94 ? -0.487 -8.995 -10.298 1.00 84.38 94 ILE A O 1
ATOM 720 N N . ALA A 1 95 ? -0.590 -8.971 -7.920 1.00 83.00 95 ALA A N 1
ATOM 721 C CA . ALA A 1 95 ? -1.604 -10.054 -7.894 1.00 83.00 95 ALA A CA 1
ATOM 722 C C . ALA A 1 95 ? -2.982 -9.468 -7.550 1.00 83.00 95 ALA A C 1
ATOM 724 O O . ALA A 1 95 ? -3.132 -8.702 -6.595 1.00 83.00 95 ALA A O 1
ATOM 725 N N . LEU A 1 96 ? -3.927 -9.911 -8.413 1.00 83.31 96 LEU A N 1
ATOM 726 C CA . LEU A 1 96 ? -5.282 -9.360 -8.174 1.00 83.31 96 LEU A CA 1
ATOM 727 C C . LEU A 1 96 ? -6.298 -10.507 -8.176 1.00 83.31 96 LEU A C 1
ATOM 729 O O . LEU A 1 96 ? -6.131 -11.508 -8.877 1.00 83.31 96 LEU A O 1
ATOM 733 N N . LYS A 1 97 ? -7.294 -10.316 -7.221 1.00 80.56 97 LYS A N 1
ATOM 734 C CA . LYS A 1 97 ? -8.432 -11.263 -7.233 1.00 80.56 97 LYS A CA 1
ATOM 735 C C . LYS A 1 97 ? -9.739 -10.486 -7.398 1.00 80.56 97 LYS A C 1
ATOM 737 O O . LYS A 1 97 ? -9.868 -9.349 -6.939 1.00 80.56 97 LYS A O 1
ATOM 742 N N . VAL A 1 98 ? -10.671 -11.059 -8.207 1.00 69.69 98 VAL A N 1
ATOM 743 C CA . VAL A 1 98 ? -11.925 -10.330 -8.499 1.00 69.69 98 VAL A CA 1
ATOM 744 C C . VAL A 1 98 ? -12.923 -10.592 -7.357 1.00 69.69 98 VAL A C 1
ATOM 746 O O . VAL A 1 98 ? -13.129 -11.732 -6.935 1.00 69.69 98 VAL A O 1
ATOM 749 N N . LEU A 1 99 ? -13.329 -9.397 -6.727 1.00 60.75 99 LEU A N 1
ATOM 750 C CA . LEU A 1 99 ? -14.468 -9.582 -5.792 1.00 60.75 99 LEU A CA 1
ATOM 751 C C . LEU A 1 99 ? -15.683 -8.805 -6.303 1.00 60.75 99 LEU A C 1
ATOM 753 O O . LEU A 1 99 ? -15.550 -7.758 -6.941 1.00 60.75 99 LEU A O 1
ATOM 757 N N . TYR A 1 100 ? -16.766 -9.555 -6.874 1.00 53.38 100 TYR A N 1
ATOM 758 C CA . TYR A 1 100 ? -18.090 -9.034 -7.270 1.00 53.38 100 TYR A CA 1
ATOM 759 C C . TYR A 1 100 ? -18.053 -7.515 -7.467 1.00 53.38 100 TYR A C 1
ATOM 761 O O . TYR A 1 100 ? -17.518 -6.773 -6.639 1.00 53.38 100 TYR A O 1
ATOM 769 N N . LYS A 1 101 ? -18.189 -7.015 -8.779 1.00 45.66 101 LYS A N 1
ATOM 770 C CA . LYS A 1 101 ? -18.486 -5.853 -9.643 1.00 45.66 101 LYS A CA 1
ATOM 771 C C . LYS A 1 101 ? -17.580 -4.672 -9.293 1.0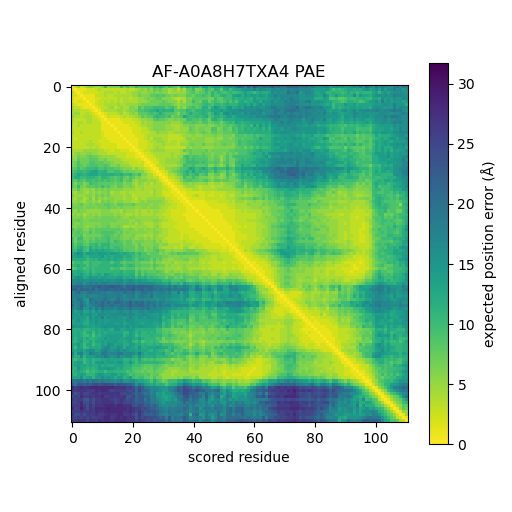0 45.66 101 LYS A C 1
ATOM 773 O O . LYS A 1 101 ? -17.671 -3.617 -9.925 1.00 45.66 101 LYS A O 1
ATOM 778 N N . HIS A 1 102 ? -16.445 -4.855 -8.458 1.00 44.00 102 HIS A N 1
ATOM 779 C CA . HIS A 1 102 ? -15.539 -3.701 -8.238 1.00 44.00 102 HIS A CA 1
ATOM 780 C C . HIS A 1 102 ? -14.103 -4.216 -8.099 1.00 44.00 102 HIS A C 1
ATOM 782 O O . HIS A 1 102 ? -13.862 -5.310 -7.583 1.00 44.00 102 HIS A O 1
ATOM 788 N N . LEU A 1 103 ? -13.328 -3.946 -9.112 1.00 42.81 103 LEU A N 1
ATOM 789 C CA . LEU A 1 103 ? -11.864 -4.151 -9.118 1.00 42.81 103 LEU A CA 1
ATOM 790 C C . LEU A 1 103 ? -11.212 -3.493 -7.891 1.00 42.81 103 LEU A C 1
ATOM 792 O O . LEU A 1 103 ? -11.522 -2.352 -7.539 1.00 42.81 103 LEU A O 1
ATOM 796 N N . VAL A 1 104 ? -10.744 -4.325 -6.864 1.00 48.00 104 VAL A N 1
ATOM 797 C CA . VAL A 1 104 ? -9.976 -3.816 -5.700 1.00 48.00 104 VAL A CA 1
ATOM 798 C C . VAL A 1 104 ? -8.496 -3.712 -6.096 1.00 48.00 104 VAL A C 1
ATOM 800 O O . VAL A 1 104 ? -7.919 -4.636 -6.674 1.00 48.00 104 VAL A O 1
ATOM 803 N N . LEU A 1 105 ? -8.120 -2.428 -6.457 1.00 45.91 105 LEU A N 1
ATOM 804 C CA . LEU A 1 105 ? -6.661 -2.161 -6.542 1.00 45.91 105 LEU A CA 1
ATOM 805 C C . LEU A 1 105 ? -6.047 -2.132 -5.139 1.00 45.91 105 LEU A C 1
ATOM 807 O O . LEU A 1 105 ? -6.547 -1.457 -4.236 1.00 45.91 105 LEU A O 1
ATOM 811 N N . LEU A 1 106 ? -5.495 -3.252 -4.689 1.00 48.62 106 LEU A N 1
ATOM 812 C CA . LEU A 1 106 ? -4.745 -3.182 -3.409 1.00 48.62 106 LEU A CA 1
ATOM 813 C C . LEU A 1 106 ? -3.341 -2.629 -3.647 1.00 48.62 106 LEU A C 1
ATOM 815 O O . LEU A 1 106 ? -2.539 -3.213 -4.380 1.00 48.62 106 LEU A O 1
ATOM 819 N N . ASN A 1 107 ? -3.342 -1.322 -4.219 1.00 46.56 107 ASN A N 1
ATOM 820 C CA . ASN A 1 107 ? -2.014 -0.714 -3.959 1.00 46.56 107 ASN A CA 1
ATOM 821 C C . ASN A 1 107 ? -2.186 0.759 -3.591 1.00 46.56 107 ASN A C 1
ATOM 823 O O . ASN A 1 107 ? -2.520 1.595 -4.433 1.00 46.56 107 ASN A O 1
ATOM 827 N N . ALA A 1 108 ? -2.819 1.017 -2.435 1.00 35.78 108 ALA A N 1
ATOM 828 C CA . ALA A 1 108 ? -2.862 2.468 -2.107 1.00 35.78 108 ALA A CA 1
ATOM 829 C C . ALA A 1 108 ? -1.509 2.919 -1.537 1.00 35.78 108 ALA A C 1
ATOM 831 O O . ALA A 1 108 ? -0.964 2.308 -0.615 1.00 35.78 108 ALA A O 1
ATOM 832 N N . ARG A 1 109 ? -0.481 3.146 -2.459 1.00 44.50 109 ARG A N 1
ATOM 833 C CA . ARG A 1 109 ? 0.795 3.884 -2.333 1.00 44.50 109 ARG A CA 1
ATOM 834 C C . ARG A 1 109 ? 0.525 5.368 -2.069 1.00 44.50 109 ARG A C 1
ATOM 836 O O . ARG A 1 109 ? -0.278 6.005 -2.753 1.00 44.50 109 ARG A O 1
ATOM 843 N N . HIS A 1 110 ? 0.280 5.846 -0.776 1.00 36.69 110 HIS A N 1
ATOM 844 C CA . HIS A 1 110 ? 0.339 7.323 -0.631 1.00 36.69 110 HIS A CA 1
ATOM 845 C C . HIS A 1 110 ? 1.763 7.758 -0.271 1.00 36.69 110 HIS A C 1
ATOM 847 O O . HIS A 1 110 ? 2.478 7.065 0.457 1.00 36.69 110 HIS A O 1
ATOM 853 N N . ALA A 1 111 ? 2.435 8.421 -1.307 1.00 34.53 111 ALA A N 1
ATOM 854 C CA . ALA A 1 111 ? 3.583 9.341 -1.166 1.00 34.53 111 ALA A CA 1
ATOM 855 C C . ALA A 1 111 ? 3.604 10.003 0.222 1.00 34.53 111 ALA A C 1
ATOM 857 O O . ALA A 1 111 ? 2.559 10.321 0.795 1.00 34.53 111 ALA A O 1
#

Foldseek 3Di:
DVVCVVVPNQDPVNVVVVVVVPDDDDDPVPDDDDDDDPDPVVLVVVLVVVQVPDDADKDKDFDDDDFDADPVRHTDDPVVSVVVVVPDQDDRMDIFGDDPPDGDPSRPPDD

Radius of gyration: 20.19 Å; Cα contacts (8 Å, |Δi|>4): 69; chains: 1; bounding box: 46×38×52 Å

Nearest PDB structures (foldseek):
  7otj-assembly1_A  TM=8.587E-01  e=1.307E-04  Candida albicans
  8xak-assembly1_A  TM=7.085E-01  e=2.624E-05  Saccharomyces cerevisiae
  7otj-assembly2_B  TM=8.111E-01  e=1.728E-04  Candida albicans
  5o6b-assembly1_B  TM=6.879E-01  e=4.587E-05  Saccharomyces cerevisiae S288C
  6s3h-assembly1_A  TM=5.631E-01  e=1.990E-01  Thermus oshimai JL-2

Solvent-accessible surface area (backbone atoms only — not comparable to full-atom values): 7374 Å² total; per-residue (Å²): 104,68,68,33,52,72,74,67,58,70,50,72,70,49,52,54,54,58,59,64,65,70,58,91,81,86,61,92,82,77,62,77,81,86,83,88,60,97,44,68,69,55,43,51,50,53,50,50,55,51,58,68,68,48,69,68,67,76,44,77,46,72,60,88,85,76,83,47,61,46,98,84,71,42,77,49,57,70,70,58,43,51,58,56,50,64,72,45,90,65,64,63,60,46,80,40,52,66,49,90,103,48,85,64,77,88,67,86,77,78,132

Organism: NCBI:txid104341

Mean predicted aligned error: 9.94 Å

Secondary structure (DSSP, 8-state):
-HHHHHHT---HHHHHHHHHTTSPPPPTTSPPPPP--SSHHHHHHHHHHHHHHS-S-EEEEE----PPB-TTSPBPPHHHHHHHHHTSSS-SEEEEE-BTTB---------